Protein AF-A0A7R9UM99-F1 (afdb_monomer_lite)

pLDDT: mean 86.49, std 13.85, range [33.66, 95.62]

Foldseek 3Di:
DAEDEDELLCLQPKDKDKDWDWEWDQDPVLADTDIDIDIDIDTRYFLDDFFDKDKAQQPHYDHRVDGRHIDIYGYHYDHPDQQWDADRLEIEHEDEDDQCCLAVWDWDWDQASVGDTDTHTGPDRHDQVDKDKDAQRTTQDDDDPPDPDDDDDDDPDRHRGGIYIYHYD

InterPro domains:
  IPR002939 Chaperone DnaJ, C-terminal [PF01556] (3-149)
  IPR008971 HSP40/DnaJ peptide-binding [SSF49493] (3-76)
  IPR008971 HSP40/DnaJ peptide-binding [SSF49493] (84-149)
  IPR051339 DnaJ homolog subfamily B [PTHR24078] (2-169)

Structure (mmCIF, N/CA/C/O backbone):
data_AF-A0A7R9UM99-F1
#
_entry.id   AF-A0A7R9UM99-F1
#
loop_
_atom_site.group_PDB
_atom_site.id
_atom_site.type_symbol
_atom_site.label_atom_id
_atom_site.label_alt_id
_atom_site.label_comp_id
_atom_site.label_asym_id
_atom_site.label_entity_id
_atom_site.label_seq_id
_atom_site.pdbx_PDB_ins_code
_atom_site.Cartn_x
_atom_site.Cartn_y
_atom_site.Cartn_z
_atom_site.occupancy
_atom_site.B_iso_or_equiv
_atom_site.auth_seq_id
_atom_site.auth_comp_id
_atom_site.auth_asym_id
_atom_site.auth_atom_id
_atom_site.pdbx_PDB_model_num
ATOM 1 N N . MET A 1 1 ? -15.709 8.364 12.343 1.00 71.38 1 MET A N 1
ATOM 2 C CA . MET A 1 1 ? -14.857 7.722 11.318 1.00 71.38 1 MET A CA 1
ATOM 3 C C . MET A 1 1 ? -13.500 8.389 11.387 1.00 71.38 1 MET A C 1
ATOM 5 O O . MET A 1 1 ? -13.464 9.612 11.459 1.00 71.38 1 MET A O 1
ATOM 9 N N . ARG A 1 2 ? -12.424 7.607 11.470 1.00 88.06 2 ARG A N 1
ATOM 10 C CA . ARG A 1 2 ? -11.053 8.119 11.562 1.00 88.06 2 ARG A CA 1
ATOM 11 C C . ARG A 1 2 ? -10.222 7.508 10.446 1.00 88.06 2 ARG A C 1
ATOM 13 O O . ARG A 1 2 ? -10.228 6.288 10.286 1.00 88.06 2 ARG A O 1
ATOM 20 N N . ASP A 1 3 ? -9.511 8.355 9.721 1.00 92.31 3 ASP A N 1
ATOM 21 C CA . ASP A 1 3 ? -8.626 7.917 8.649 1.00 92.31 3 ASP A CA 1
ATOM 22 C C . ASP A 1 3 ? -7.246 7.587 9.212 1.00 92.31 3 ASP A C 1
ATOM 24 O O . ASP A 1 3 ? -6.746 8.271 10.112 1.00 92.31 3 ASP A O 1
ATOM 28 N N . ILE A 1 4 ? -6.634 6.533 8.677 1.00 92.19 4 ILE A N 1
ATOM 29 C CA . ILE A 1 4 ? -5.276 6.129 9.018 1.00 92.19 4 ILE A CA 1
ATOM 30 C C . ILE A 1 4 ? -4.462 5.996 7.742 1.00 92.19 4 ILE A C 1
ATOM 32 O O . ILE A 1 4 ? -4.814 5.222 6.851 1.00 92.19 4 ILE A O 1
ATOM 36 N N . SER A 1 5 ? -3.367 6.744 7.675 1.00 91.50 5 SER A N 1
ATOM 37 C CA . SER A 1 5 ? -2.432 6.688 6.558 1.00 91.50 5 SER A CA 1
ATOM 38 C C . SER A 1 5 ? -1.574 5.427 6.639 1.00 91.50 5 SER A C 1
ATOM 40 O O . SER A 1 5 ? -0.943 5.182 7.665 1.00 91.50 5 SER A O 1
ATOM 42 N N . VAL A 1 6 ? -1.531 4.662 5.552 1.00 91.44 6 VAL A N 1
ATOM 43 C CA . VAL A 1 6 ? -0.733 3.433 5.405 1.00 91.44 6 VAL A CA 1
ATOM 44 C C . VAL A 1 6 ? 0.058 3.476 4.103 1.00 91.44 6 VAL A C 1
ATOM 46 O O . VAL A 1 6 ? -0.445 3.967 3.092 1.00 91.44 6 VAL A O 1
ATOM 49 N N . THR A 1 7 ? 1.301 3.000 4.115 1.00 91.94 7 THR A N 1
ATOM 50 C CA . THR A 1 7 ? 2.156 3.002 2.914 1.00 91.94 7 THR A CA 1
ATOM 51 C C . THR A 1 7 ? 1.856 1.814 2.002 1.00 91.94 7 THR A C 1
ATOM 53 O O . THR A 1 7 ? 1.283 0.806 2.432 1.00 91.94 7 THR A O 1
ATOM 56 N N . LEU A 1 8 ? 2.272 1.898 0.734 1.00 91.00 8 LEU A N 1
ATOM 57 C CA . LEU A 1 8 ? 2.126 0.781 -0.202 1.00 91.00 8 LEU A CA 1
ATOM 58 C C . LEU A 1 8 ? 2.943 -0.431 0.251 1.00 91.00 8 LEU A C 1
ATOM 60 O O . LEU A 1 8 ? 2.445 -1.552 0.183 1.00 91.00 8 LEU A O 1
ATOM 64 N N . GLY A 1 9 ? 4.142 -0.220 0.802 1.00 89.69 9 GLY A N 1
ATOM 65 C CA . GLY A 1 9 ? 4.941 -1.299 1.390 1.00 89.69 9 GLY A CA 1
ATOM 66 C C . GLY A 1 9 ? 4.234 -2.049 2.532 1.00 89.69 9 GLY A C 1
ATOM 67 O O . GLY A 1 9 ? 4.324 -3.277 2.603 1.00 89.69 9 GLY A O 1
ATOM 68 N N . GLN A 1 10 ? 3.491 -1.343 3.398 1.00 90.12 10 GLN A N 1
ATOM 69 C CA . GLN A 1 10 ? 2.680 -1.969 4.457 1.00 90.12 10 GLN A CA 1
ATOM 70 C C . GLN A 1 10 ? 1.517 -2.778 3.876 1.00 90.12 10 GLN A C 1
ATOM 72 O O . GLN A 1 10 ? 1.269 -3.903 4.301 1.00 90.12 10 GLN A O 1
ATOM 77 N N . LEU A 1 11 ? 0.833 -2.239 2.865 1.00 90.69 11 LEU A N 1
ATOM 78 C CA . LEU A 1 11 ? -0.249 -2.940 2.167 1.00 90.69 11 LEU A CA 1
ATOM 79 C C . LEU A 1 11 ? 0.251 -4.115 1.314 1.00 90.69 11 LEU A C 1
ATOM 81 O O . LEU A 1 11 ? -0.523 -5.024 1.026 1.00 90.69 11 LEU A O 1
ATOM 85 N N . TYR A 1 12 ? 1.521 -4.110 0.907 1.00 89.88 12 TYR A N 1
ATOM 86 C CA . TYR A 1 12 ? 2.149 -5.201 0.166 1.00 89.88 12 TYR A CA 1
ATOM 87 C C . TYR A 1 12 ? 2.490 -6.380 1.086 1.00 89.88 12 TYR A C 1
ATOM 89 O O . TYR A 1 12 ? 2.125 -7.515 0.798 1.00 89.88 12 TYR A O 1
ATOM 97 N N . ARG A 1 13 ? 3.170 -6.129 2.212 1.00 88.00 13 ARG A N 1
ATOM 98 C CA . ARG A 1 13 ? 3.610 -7.199 3.131 1.00 88.00 13 ARG A CA 1
ATOM 99 C C . ARG A 1 13 ? 2.541 -7.637 4.133 1.00 88.00 13 ARG A C 1
ATOM 101 O O . ARG A 1 13 ? 2.622 -8.748 4.651 1.00 88.00 13 ARG A O 1
ATOM 108 N N . GLY A 1 14 ? 1.558 -6.781 4.398 1.00 89.12 14 GLY A N 1
ATOM 109 C CA . GLY A 1 14 ? 0.753 -6.858 5.612 1.00 89.12 14 GLY A CA 1
ATOM 110 C C . GLY A 1 14 ? 1.526 -6.292 6.805 1.00 89.12 14 GLY A C 1
ATOM 111 O O . GLY A 1 14 ? 2.754 -6.370 6.865 1.00 89.12 14 GLY A O 1
ATOM 112 N N . ASP A 1 15 ? 0.811 -5.680 7.744 1.00 89.69 15 ASP A N 1
ATOM 113 C CA . ASP A 1 15 ? 1.415 -5.036 8.914 1.00 89.69 15 ASP A CA 1
ATOM 114 C C . ASP A 1 15 ? 0.449 -5.034 10.109 1.00 89.69 15 ASP A C 1
ATOM 116 O O . ASP A 1 15 ? -0.772 -5.124 9.956 1.00 89.69 15 ASP A O 1
ATOM 120 N N . SER A 1 16 ? 0.995 -4.930 11.317 1.00 91.56 16 SER A N 1
ATOM 121 C CA . SER A 1 16 ? 0.238 -4.792 12.561 1.00 91.56 16 SER A CA 1
ATOM 122 C C . SER A 1 16 ? 0.255 -3.336 13.005 1.00 91.56 16 SER A C 1
ATOM 124 O O . SER A 1 16 ? 1.259 -2.852 13.521 1.00 91.56 16 SER A O 1
ATOM 126 N N . LEU A 1 17 ? -0.867 -2.637 12.842 1.00 91.62 17 LEU A N 1
ATOM 127 C CA . LEU A 1 17 ? -0.967 -1.230 13.206 1.00 91.62 17 LEU A CA 1
ATOM 128 C C . LEU A 1 17 ? -1.725 -1.060 14.522 1.00 91.62 17 LEU A C 1
ATOM 130 O O . LEU A 1 17 ? -2.874 -1.484 14.653 1.00 91.62 17 LEU A O 1
ATOM 134 N N . THR A 1 18 ? -1.092 -0.392 15.482 1.00 93.88 18 THR A N 1
ATOM 135 C CA . THR A 1 18 ? -1.714 -0.021 16.754 1.00 93.88 18 THR A CA 1
ATOM 136 C C . THR A 1 18 ? -2.060 1.459 16.736 1.00 93.88 18 THR A C 1
ATOM 138 O O . THR A 1 18 ? -1.194 2.308 16.534 1.00 93.88 18 THR A O 1
ATOM 141 N N . VAL A 1 19 ? -3.335 1.776 16.950 1.00 93.06 19 VAL A N 1
ATOM 142 C CA . VAL A 1 19 ? -3.839 3.150 16.924 1.00 93.06 19 VAL A CA 1
ATOM 143 C C . VAL A 1 19 ? -4.278 3.553 18.330 1.00 93.06 19 VAL A C 1
ATOM 145 O O . VAL A 1 19 ? -5.187 2.921 18.873 1.00 93.06 19 VAL A O 1
ATOM 148 N N . PRO A 1 20 ? -3.695 4.612 18.921 1.00 92.75 20 PRO A N 1
ATOM 149 C CA . PRO A 1 20 ? -4.148 5.110 20.210 1.00 92.75 20 PRO A CA 1
ATOM 150 C C . PRO A 1 20 ? -5.556 5.686 20.071 1.00 92.75 20 PRO A C 1
ATOM 152 O O . PRO A 1 20 ? -5.845 6.463 19.150 1.00 92.75 20 PRO A O 1
ATOM 155 N N . HIS A 1 21 ? -6.427 5.310 20.995 1.00 93.94 21 HIS A N 1
ATOM 156 C CA . HIS A 1 21 ? -7.831 5.680 21.036 1.00 93.94 21 HIS A CA 1
ATOM 157 C C . HIS A 1 21 ? -8.207 6.113 22.449 1.00 93.94 21 HIS A C 1
ATOM 159 O O . HIS A 1 21 ? -7.823 5.487 23.430 1.00 93.94 21 HIS A O 1
ATOM 165 N N . LEU A 1 22 ? -8.951 7.207 22.556 1.00 92.94 22 LEU A N 1
ATOM 166 C CA . LEU A 1 22 ? -9.477 7.685 23.829 1.00 92.94 22 LEU A CA 1
ATOM 167 C C . LEU A 1 22 ? -10.983 7.478 23.814 1.00 92.94 22 LEU A C 1
ATOM 169 O O . LEU A 1 22 ? -11.647 7.889 22.861 1.00 92.94 22 LEU A O 1
ATOM 173 N N . ARG A 1 23 ? -11.511 6.877 24.877 1.00 92.88 23 ARG A N 1
ATOM 174 C CA . ARG A 1 23 ? -12.951 6.702 25.071 1.00 92.88 23 ARG A CA 1
ATOM 175 C C . ARG A 1 23 ? -13.353 7.052 26.490 1.00 92.88 23 ARG A C 1
ATOM 177 O O . ARG A 1 23 ? -12.583 6.871 27.431 1.00 92.88 23 ARG A O 1
ATOM 184 N N . LYS A 1 24 ? -14.581 7.515 26.664 1.00 93.25 24 LYS A N 1
ATOM 185 C CA . LYS A 1 24 ? -15.208 7.640 27.980 1.00 93.25 24 LYS A CA 1
ATOM 186 C C . LYS A 1 24 ? -15.809 6.302 28.382 1.00 93.25 24 LYS A C 1
ATOM 188 O O . LYS A 1 24 ? -16.494 5.672 27.583 1.00 93.25 24 LYS A O 1
ATOM 193 N N . LYS A 1 25 ? -15.562 5.879 29.617 1.00 93.31 25 LYS A N 1
ATOM 194 C CA . LYS A 1 25 ? -16.131 4.667 30.208 1.00 93.31 25 LYS A CA 1
ATOM 195 C C . LYS A 1 25 ? -16.998 5.031 31.404 1.00 93.31 25 LYS A C 1
ATOM 197 O O . LYS A 1 25 ? -16.626 5.921 32.172 1.00 93.31 25 LYS A O 1
ATOM 202 N N . LEU A 1 26 ? -18.141 4.366 31.553 1.00 92.44 26 LEU A N 1
ATOM 203 C CA . LEU A 1 26 ? -19.034 4.600 32.684 1.00 92.44 26 LEU A CA 1
ATOM 2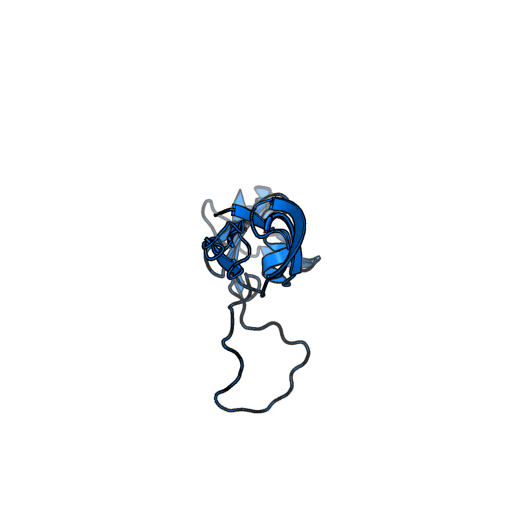04 C C . LEU A 1 26 ? -18.439 3.959 33.945 1.00 92.44 26 LEU A C 1
ATOM 206 O O . LEU A 1 26 ? -18.039 2.794 33.931 1.00 92.44 26 LEU A O 1
ATOM 210 N N . ASN A 1 27 ? -18.358 4.725 35.031 1.00 90.25 27 ASN A N 1
ATOM 211 C CA . ASN A 1 27 ? -17.880 4.220 36.314 1.00 90.25 27 ASN A CA 1
ATOM 212 C C . ASN A 1 27 ? -18.944 3.342 36.991 1.00 90.25 27 ASN A C 1
ATOM 214 O O . ASN A 1 27 ? -20.122 3.373 36.629 1.00 90.25 27 ASN A O 1
ATOM 218 N N . ALA A 1 28 ? -18.536 2.592 38.020 1.00 88.50 28 ALA A N 1
ATOM 219 C CA . ALA A 1 28 ? -19.431 1.717 38.785 1.00 88.50 28 ALA A CA 1
ATOM 220 C C . ALA A 1 28 ? -20.637 2.460 39.395 1.00 88.50 28 ALA A C 1
ATOM 222 O O . ALA A 1 28 ? -21.700 1.866 39.553 1.00 88.50 28 ALA A O 1
ATOM 223 N N . ASP A 1 29 ? -20.497 3.762 39.660 1.00 88.62 29 ASP A N 1
ATOM 224 C CA . ASP A 1 29 ? -21.558 4.624 40.196 1.00 88.62 29 ASP A CA 1
ATOM 225 C C . ASP A 1 29 ? -22.721 4.845 39.209 1.00 88.62 29 ASP A C 1
ATOM 227 O O . ASP A 1 29 ? -23.731 5.444 39.567 1.00 88.62 29 ASP A O 1
ATOM 231 N N . GLY A 1 30 ? -22.578 4.435 37.943 1.00 84.06 30 GLY A N 1
ATOM 232 C CA . GLY A 1 30 ? -23.619 4.535 36.915 1.00 84.06 30 GLY A CA 1
ATOM 233 C C . GLY A 1 30 ? -23.916 5.956 36.419 1.00 84.06 30 GLY A C 1
ATOM 234 O O . GLY A 1 30 ? -24.751 6.124 35.531 1.00 84.06 30 GLY A O 1
ATOM 235 N N . VAL A 1 31 ? -23.231 6.970 36.960 1.00 84.31 31 VAL A N 1
ATOM 236 C CA . VAL A 1 31 ? -23.464 8.397 36.667 1.00 84.31 31 VAL A CA 1
ATOM 237 C C . VAL A 1 31 ? -22.215 9.091 36.123 1.00 84.31 31 VAL A C 1
ATOM 239 O O . VAL A 1 31 ? -22.302 9.857 35.165 1.00 84.31 31 VAL A O 1
ATOM 242 N N . THR A 1 32 ? -21.045 8.845 36.715 1.00 88.81 32 THR A N 1
ATOM 243 C CA . THR A 1 32 ? -19.793 9.509 36.326 1.00 88.81 32 THR A CA 1
ATOM 244 C C . THR A 1 32 ? -19.068 8.735 35.223 1.00 88.81 32 THR A C 1
ATOM 246 O O . THR A 1 32 ? -19.149 7.509 35.147 1.00 88.81 32 THR A O 1
ATOM 249 N N . THR A 1 33 ? -18.340 9.447 34.359 1.00 91.25 33 THR A N 1
ATOM 250 C CA . THR A 1 33 ? -17.540 8.847 33.280 1.00 91.25 33 THR A CA 1
ATOM 251 C C . THR A 1 33 ? -16.066 9.190 33.434 1.00 91.25 33 THR A C 1
ATOM 253 O O . THR A 1 33 ? -15.740 10.346 33.706 1.00 91.25 33 THR A O 1
ATOM 256 N N . THR A 1 34 ? -15.184 8.230 33.165 1.00 92.94 34 THR A N 1
ATOM 257 C CA . THR A 1 34 ? -13.727 8.424 33.159 1.00 92.94 34 THR A CA 1
ATOM 258 C C . THR A 1 34 ? -13.178 8.265 31.745 1.00 92.94 34 THR A C 1
ATOM 260 O O . THR A 1 34 ? -13.581 7.356 31.021 1.00 92.94 34 THR A O 1
ATOM 263 N N . THR A 1 35 ? -12.249 9.131 31.339 1.00 94.12 35 THR A N 1
ATOM 264 C CA . THR A 1 35 ? -11.539 8.980 30.061 1.00 94.12 35 THR A CA 1
ATOM 265 C C . THR A 1 35 ? -10.467 7.904 30.195 1.00 94.12 35 THR A C 1
ATOM 267 O O . THR A 1 35 ? -9.562 8.021 31.018 1.00 94.12 35 THR A O 1
ATOM 270 N N . LEU A 1 36 ? -10.561 6.871 29.366 1.00 93.62 36 LEU A N 1
ATOM 271 C CA . LEU A 1 36 ? -9.638 5.750 29.288 1.00 93.62 36 LEU A CA 1
ATOM 272 C C . LEU A 1 36 ? -8.873 5.815 27.960 1.00 93.62 36 LEU A C 1
ATOM 274 O O . LEU A 1 36 ? -9.474 6.020 26.902 1.00 93.62 36 LEU A O 1
ATOM 278 N N . ALA A 1 37 ? -7.557 5.618 28.022 1.00 93.75 37 ALA A N 1
ATOM 279 C CA . ALA A 1 37 ? -6.732 5.403 26.843 1.00 93.75 37 ALA A CA 1
ATOM 280 C C . ALA A 1 37 ? -6.658 3.907 26.521 1.00 93.75 37 ALA A C 1
ATOM 282 O O . ALA A 1 37 ? -6.267 3.103 27.366 1.00 93.75 37 ALA A O 1
ATOM 283 N N . GLU A 1 38 ? -7.034 3.549 25.299 1.00 92.62 38 GLU A N 1
ATOM 284 C CA . GLU A 1 38 ? -6.984 2.196 24.755 1.00 92.62 38 GLU A CA 1
ATOM 285 C C . GLU A 1 38 ? -6.196 2.180 23.441 1.00 92.62 38 GLU A C 1
ATOM 287 O O . GLU A 1 38 ? -6.012 3.191 22.764 1.00 92.62 38 GLU A O 1
ATOM 292 N N . GLU A 1 39 ? -5.736 0.997 23.062 1.00 93.94 39 GLU A N 1
ATOM 293 C CA . GLU A 1 39 ? -5.005 0.766 21.825 1.00 93.94 39 GLU A CA 1
ATOM 294 C C . GLU A 1 39 ? -5.829 -0.132 20.903 1.00 93.94 39 GLU A C 1
ATOM 296 O O . GLU A 1 39 ? -6.066 -1.304 21.204 1.00 93.94 39 GLU A O 1
ATOM 301 N N . LEU A 1 40 ? -6.254 0.400 19.757 1.00 93.50 40 LEU A N 1
ATOM 302 C CA . LEU A 1 40 ? -6.945 -0.382 18.736 1.00 93.50 40 LEU A CA 1
ATOM 303 C C . LEU A 1 40 ? -5.908 -1.076 17.855 1.00 93.50 40 LEU A C 1
ATOM 305 O O . LEU A 1 40 ? -5.167 -0.421 17.121 1.00 93.50 40 LEU A O 1
ATOM 309 N N . ARG A 1 41 ? -5.854 -2.407 17.935 1.00 93.75 41 ARG A N 1
ATOM 310 C CA . ARG A 1 41 ? -4.935 -3.234 17.146 1.00 93.75 41 ARG A CA 1
ATOM 311 C C . ARG A 1 41 ? -5.616 -3.702 15.871 1.00 93.75 41 ARG A C 1
ATOM 313 O O . ARG A 1 41 ? -6.642 -4.376 15.910 1.00 93.75 41 ARG A O 1
ATOM 320 N N . LEU A 1 42 ? -5.018 -3.351 14.746 1.00 92.31 42 LEU A N 1
ATOM 321 C CA . LEU A 1 42 ? -5.474 -3.651 13.399 1.00 92.31 42 LEU A CA 1
ATOM 322 C C . LEU A 1 42 ? -4.435 -4.564 12.727 1.00 92.31 42 LEU A C 1
ATOM 324 O O . LEU A 1 42 ? -3.239 -4.288 12.772 1.00 92.31 42 LEU A O 1
ATOM 328 N N . GLN A 1 43 ? -4.901 -5.636 12.087 1.00 91.50 43 GLN A N 1
ATOM 329 C CA . GLN A 1 43 ? -4.075 -6.538 11.280 1.00 91.50 43 GLN A CA 1
ATOM 330 C C . GLN A 1 43 ? -4.334 -6.260 9.800 1.00 91.50 43 GLN A C 1
ATOM 332 O O . GLN A 1 43 ? -5.341 -6.710 9.250 1.00 91.50 43 GLN A O 1
ATOM 337 N N . ILE A 1 44 ? -3.449 -5.493 9.168 1.00 91.00 44 ILE A N 1
ATOM 338 C CA . ILE A 1 44 ? -3.539 -5.153 7.747 1.00 91.00 44 ILE A CA 1
ATOM 339 C C . ILE A 1 44 ? -3.200 -6.401 6.941 1.00 91.00 44 ILE A C 1
ATOM 341 O O . ILE A 1 44 ? -2.096 -6.933 7.053 1.00 91.00 44 ILE A O 1
ATOM 345 N N . GLN A 1 45 ? -4.144 -6.862 6.121 1.00 89.75 45 GLN A N 1
ATOM 346 C CA . GLN A 1 45 ? -3.887 -7.978 5.217 1.00 89.75 45 GLN A CA 1
ATOM 347 C C . GLN A 1 45 ? -3.255 -7.487 3.907 1.00 89.75 45 GLN A C 1
ATOM 349 O O . GLN A 1 45 ? -3.634 -6.418 3.411 1.00 89.75 45 GLN A O 1
ATOM 354 N N . PRO A 1 46 ? -2.338 -8.274 3.317 1.00 89.94 46 PRO A N 1
ATOM 355 C CA . PRO A 1 46 ? -1.775 -7.984 2.006 1.00 89.94 46 PRO A CA 1
ATOM 356 C C . PRO A 1 46 ? -2.857 -7.729 0.950 1.00 89.94 46 PRO A C 1
ATOM 358 O O . PRO A 1 46 ? -3.843 -8.462 0.852 1.00 89.94 46 PRO A O 1
ATOM 361 N N . GLY A 1 47 ? -2.667 -6.685 0.147 1.00 88.50 47 GLY A N 1
ATOM 362 C CA . GLY A 1 47 ? -3.538 -6.360 -0.981 1.00 88.50 47 GLY A CA 1
ATOM 363 C C . GLY A 1 47 ? -4.792 -5.551 -0.640 1.00 88.50 47 GLY A C 1
ATOM 364 O O . GLY A 1 47 ? -5.514 -5.164 -1.563 1.00 88.50 47 GLY A O 1
ATOM 365 N N . TRP A 1 48 ? -5.058 -5.228 0.632 1.00 90.62 48 TRP A N 1
ATOM 366 C CA . TRP A 1 48 ? -6.163 -4.332 1.004 1.00 90.62 48 TRP A CA 1
ATOM 367 C C . TRP A 1 48 ? -6.105 -3.008 0.242 1.00 90.62 48 TRP A C 1
ATOM 369 O O . TRP A 1 48 ? -5.047 -2.397 0.136 1.00 90.62 48 TRP A O 1
ATOM 379 N N . ALA A 1 49 ? -7.238 -2.578 -0.311 1.00 89.19 49 ALA A N 1
ATOM 380 C CA . ALA A 1 49 ? -7.344 -1.338 -1.074 1.00 89.19 49 ALA A CA 1
ATOM 381 C C . ALA A 1 49 ? -7.576 -0.121 -0.167 1.00 89.19 49 ALA A C 1
ATOM 383 O O . ALA A 1 49 ? -8.145 -0.236 0.924 1.00 89.19 49 ALA A O 1
ATOM 384 N N . SER A 1 50 ? -7.193 1.061 -0.653 1.00 89.62 50 SER A N 1
ATOM 385 C CA . SER A 1 50 ? -7.593 2.338 -0.060 1.00 89.62 50 SER A CA 1
ATOM 386 C C . SER A 1 50 ? -9.105 2.390 0.172 1.00 89.62 50 SER A C 1
ATOM 388 O O . SER A 1 50 ? -9.899 1.961 -0.666 1.00 89.62 50 SER A O 1
ATOM 390 N N . GLY A 1 51 ? -9.512 2.926 1.319 1.00 90.31 51 GLY A N 1
ATOM 391 C CA . GLY A 1 51 ? -10.908 3.011 1.734 1.00 90.31 51 GLY A CA 1
ATOM 392 C C . GLY A 1 51 ? -11.428 1.785 2.488 1.00 90.31 51 GLY A C 1
ATOM 393 O O . GLY A 1 51 ? -12.591 1.796 2.895 1.00 90.31 51 GLY A O 1
ATOM 394 N N . TYR A 1 52 ? -10.605 0.752 2.718 1.00 91.38 52 TYR A N 1
ATOM 395 C CA . TYR A 1 52 ? -11.001 -0.389 3.546 1.00 91.38 52 TYR A CA 1
ATOM 396 C C . TYR A 1 52 ? -11.373 0.062 4.965 1.00 91.38 52 TYR A C 1
ATOM 398 O O . TYR A 1 52 ? -10.639 0.827 5.599 1.00 91.38 52 TYR A O 1
ATOM 406 N N . LYS A 1 53 ? -12.521 -0.414 5.458 1.00 93.00 53 LYS A N 1
ATOM 407 C CA 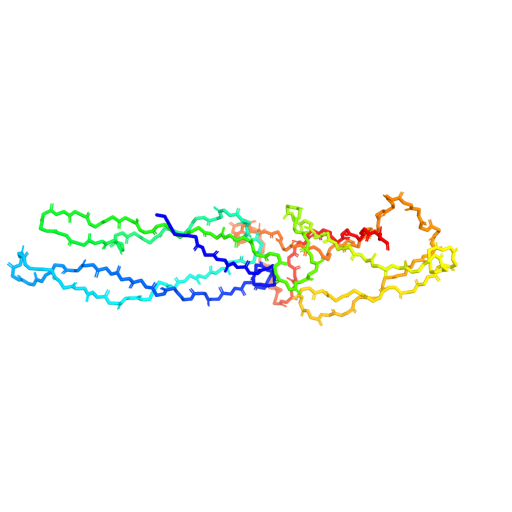. LYS A 1 53 ? -13.089 -0.026 6.753 1.00 93.00 53 LYS A CA 1
ATOM 408 C C . LYS A 1 53 ? -12.963 -1.165 7.751 1.00 93.00 53 LYS A C 1
ATOM 410 O O . LYS A 1 53 ? -13.510 -2.243 7.539 1.00 93.00 53 LYS A O 1
ATOM 415 N N . VAL A 1 54 ? -12.303 -0.891 8.868 1.00 92.50 54 VAL A N 1
ATOM 416 C CA . VAL A 1 54 ? -12.233 -1.790 10.019 1.00 92.50 54 VAL A CA 1
ATOM 417 C C . VAL A 1 54 ? -13.152 -1.257 11.104 1.00 92.50 54 VAL A C 1
ATOM 419 O O . VAL A 1 54 ? -13.031 -0.103 11.517 1.00 92.50 54 VAL A O 1
ATOM 422 N N . VAL A 1 55 ? -14.089 -2.093 11.544 1.00 94.31 55 VAL A N 1
ATOM 423 C CA . VAL A 1 55 ? -15.090 -1.736 12.551 1.00 94.31 55 VAL A CA 1
ATOM 424 C C . VAL A 1 55 ? -14.705 -2.361 13.885 1.00 94.31 55 VAL A C 1
ATOM 426 O O . VAL A 1 55 ? -14.606 -3.580 14.001 1.00 94.31 55 VAL A O 1
ATOM 429 N N . PHE A 1 56 ? -14.517 -1.520 14.897 1.00 93.75 56 PHE A N 1
ATOM 430 C CA . PHE A 1 56 ? -14.347 -1.925 16.286 1.00 93.75 56 PHE A CA 1
ATOM 431 C C . PHE A 1 56 ? -15.680 -1.733 17.006 1.00 93.75 56 PHE A C 1
ATOM 433 O O . PHE A 1 56 ? -16.076 -0.607 17.326 1.00 93.75 56 PHE A O 1
ATOM 440 N N . ALA A 1 57 ? -16.388 -2.844 17.209 1.00 93.88 57 ALA A N 1
ATOM 441 C CA . ALA A 1 57 ? -17.721 -2.837 17.791 1.00 93.88 57 ALA A CA 1
ATOM 442 C C . ALA A 1 57 ? -17.700 -2.297 19.229 1.00 93.88 57 ALA A C 1
ATOM 444 O O . ALA A 1 57 ? -16.875 -2.727 20.037 1.00 93.88 57 ALA A O 1
ATOM 445 N N . LYS A 1 58 ? -18.619 -1.381 19.554 1.00 92.31 58 LYS A N 1
ATOM 446 C CA . LYS A 1 58 ? -18.795 -0.788 20.895 1.00 92.31 58 LYS A CA 1
ATOM 447 C C . LYS A 1 58 ? -17.528 -0.153 21.496 1.00 92.31 58 LYS A C 1
ATOM 449 O O . LYS A 1 58 ? -17.409 -0.044 22.714 1.00 92.31 58 LYS A O 1
ATOM 454 N N . ALA A 1 59 ? -16.579 0.272 20.661 1.00 91.88 59 ALA A N 1
ATOM 455 C CA . ALA A 1 59 ? -15.335 0.913 21.099 1.00 91.88 59 ALA A CA 1
ATOM 456 C C . ALA A 1 59 ? -15.468 2.436 21.326 1.00 91.88 59 ALA A C 1
ATOM 458 O O . ALA A 1 59 ? -14.482 3.120 21.598 1.00 91.88 59 ALA A O 1
ATOM 459 N N . GLY A 1 60 ? -16.670 2.993 21.170 1.00 91.56 60 GLY A N 1
ATOM 460 C CA . GLY A 1 60 ? -16.964 4.402 21.403 1.00 91.56 60 GLY A CA 1
ATOM 461 C C . GLY A 1 60 ? -17.114 4.772 22.881 1.00 91.56 60 GLY A C 1
ATOM 462 O O . GLY A 1 60 ? -16.821 3.992 23.794 1.00 91.56 60 GLY A O 1
ATOM 463 N N . ASP A 1 61 ? -17.598 5.991 23.099 1.00 92.81 61 ASP A N 1
ATOM 464 C CA . ASP A 1 61 ? -17.905 6.504 24.431 1.00 92.81 61 ASP A CA 1
ATOM 465 C C . ASP A 1 61 ? -19.110 5.771 25.038 1.00 92.81 61 ASP A C 1
ATOM 467 O O . ASP A 1 61 ? -20.126 5.550 24.376 1.00 92.81 61 ASP A O 1
ATOM 471 N N . GLU A 1 62 ? -18.994 5.407 26.313 1.00 92.00 62 GLU A N 1
ATOM 472 C CA . GLU A 1 62 ? -20.083 4.859 27.116 1.00 92.00 62 GLU A CA 1
ATOM 473 C C . GLU A 1 62 ? -20.778 5.980 27.899 1.00 92.00 62 GLU A C 1
ATOM 475 O O . GLU A 1 62 ? -20.128 6.872 28.449 1.00 92.00 62 GLU A O 1
ATOM 480 N N . GLY A 1 63 ? -22.106 5.909 27.988 1.00 88.06 63 GLY A N 1
ATOM 481 C CA . GLY A 1 63 ? -22.920 6.817 28.792 1.00 88.06 63 GLY A CA 1
ATOM 482 C C . GLY A 1 63 ? -24.027 6.067 29.536 1.00 88.06 63 GLY A C 1
ATOM 483 O O . GLY A 1 63 ? -24.331 4.922 29.186 1.00 88.06 63 GLY A O 1
ATOM 484 N N . PRO A 1 64 ? -24.655 6.688 30.551 1.00 88.31 64 PRO A N 1
ATOM 485 C CA . PRO A 1 64 ? -25.764 6.076 31.276 1.00 88.31 64 PRO A CA 1
ATOM 486 C C . PRO A 1 64 ? -26.872 5.633 30.313 1.00 88.31 64 PRO A C 1
ATOM 488 O O . PRO A 1 64 ? -27.285 6.395 29.438 1.00 88.31 64 PRO A O 1
ATOM 491 N N . ALA A 1 65 ? -27.327 4.384 30.452 1.00 85.81 65 ALA A N 1
ATOM 492 C CA . ALA A 1 65 ? -28.375 3.774 29.624 1.00 85.81 65 ALA A CA 1
ATOM 493 C C . ALA A 1 65 ? -28.151 3.850 28.092 1.00 85.81 65 ALA A C 1
ATOM 495 O O . ALA A 1 65 ? -29.101 3.709 27.324 1.00 85.81 65 ALA A O 1
ATOM 496 N N . THR A 1 66 ? -26.909 4.050 27.633 1.00 87.06 66 THR A N 1
ATOM 497 C CA . THR A 1 66 ? -26.570 4.205 26.210 1.00 87.06 66 THR A CA 1
ATOM 498 C C . THR A 1 66 ? -25.622 3.097 25.761 1.00 87.06 66 THR A C 1
ATOM 500 O O . THR A 1 66 ? -24.624 2.816 26.423 1.00 87.06 66 THR A O 1
ATOM 503 N N . VAL A 1 67 ? -25.914 2.462 24.621 1.00 88.56 67 VAL A N 1
ATOM 504 C CA . VAL A 1 67 ? -25.007 1.474 24.017 1.00 88.56 67 VAL A CA 1
ATOM 505 C C . VAL A 1 67 ? -23.839 2.210 23.351 1.00 88.56 67 VAL A C 1
ATOM 507 O O . VAL A 1 67 ? -24.093 3.143 22.587 1.00 88.56 67 VAL A O 1
ATOM 510 N N . PRO A 1 68 ? -22.577 1.810 23.590 1.00 92.75 68 PRO A N 1
ATOM 511 C CA . PRO A 1 68 ? -21.429 2.480 22.987 1.00 92.75 68 PRO A CA 1
ATOM 512 C C . PRO A 1 68 ? -21.447 2.344 21.465 1.00 92.75 68 PRO A C 1
ATOM 514 O O . PRO A 1 68 ? -21.779 1.282 20.933 1.00 92.75 68 PRO A O 1
ATOM 517 N N . ALA A 1 69 ? -21.065 3.412 20.771 1.00 93.12 69 ALA A N 1
ATOM 518 C CA . ALA A 1 69 ? -20.994 3.418 19.315 1.00 93.12 69 ALA A CA 1
ATOM 519 C C . ALA A 1 69 ? -19.814 2.583 18.787 1.00 93.12 69 ALA A C 1
ATOM 521 O O . ALA A 1 69 ? -18.835 2.328 19.493 1.00 93.12 69 ALA A O 1
ATOM 522 N N . ASP A 1 70 ? -19.882 2.210 17.512 1.00 94.94 70 ASP A N 1
ATOM 523 C CA . ASP A 1 70 ? -18.786 1.533 16.824 1.00 94.94 70 ASP A CA 1
ATOM 524 C C . ASP A 1 70 ? -17.747 2.541 16.323 1.00 94.94 70 ASP A C 1
ATOM 526 O O . ASP A 1 70 ? -18.075 3.596 15.768 1.00 94.94 70 ASP A O 1
ATOM 530 N N . VAL A 1 71 ? -16.468 2.199 16.469 1.00 93.62 71 VAL A N 1
ATOM 531 C CA . VAL A 1 71 ? -15.368 3.000 15.926 1.00 93.62 71 VAL A CA 1
ATOM 532 C C . VAL A 1 71 ? -14.961 2.419 14.582 1.00 93.62 71 VAL A C 1
ATOM 534 O O . VAL A 1 71 ? -14.498 1.286 14.492 1.00 93.62 71 VAL A O 1
ATOM 537 N N . VAL A 1 72 ? -15.119 3.214 13.524 1.00 94.44 72 VAL A N 1
ATOM 538 C CA . VAL A 1 72 ? -14.726 2.832 12.163 1.00 94.44 72 VAL A CA 1
ATOM 539 C C . VAL A 1 72 ? -13.412 3.508 11.798 1.00 94.44 72 VAL A C 1
ATOM 541 O O . VAL A 1 72 ? -13.348 4.742 11.695 1.00 94.44 72 VAL A O 1
ATOM 544 N N . LEU A 1 73 ? -12.388 2.690 11.579 1.00 94.25 73 LEU A N 1
ATOM 545 C CA . LEU A 1 73 ? -11.092 3.094 11.053 1.00 94.25 73 LEU A CA 1
ATOM 546 C C . LEU A 1 73 ? -11.074 2.865 9.543 1.00 94.25 73 LEU A C 1
ATOM 548 O O . LEU A 1 73 ? -11.432 1.785 9.081 1.00 94.25 73 LEU A O 1
ATOM 552 N N . THR A 1 74 ? -10.687 3.878 8.773 1.00 94.50 74 THR A N 1
ATOM 553 C CA . THR A 1 74 ? -10.605 3.789 7.308 1.00 94.50 74 THR A CA 1
ATOM 554 C C . THR A 1 74 ? -9.161 3.920 6.872 1.00 94.50 74 THR A C 1
ATOM 556 O O . THR A 1 74 ? -8.479 4.873 7.244 1.00 94.50 74 THR A O 1
ATOM 559 N N . LEU A 1 75 ? -8.686 2.952 6.098 1.00 93.12 75 LEU A N 1
ATOM 560 C CA . LEU A 1 75 ? -7.329 2.983 5.575 1.00 93.12 75 LEU A CA 1
ATOM 561 C C . LEU A 1 75 ? -7.240 3.951 4.408 1.00 93.12 75 LEU A C 1
ATOM 563 O O . LEU A 1 75 ? -8.052 3.901 3.486 1.00 93.12 75 LEU A O 1
ATOM 567 N N . LYS A 1 76 ? -6.231 4.812 4.441 1.00 92.38 76 LYS A N 1
ATOM 568 C CA . LYS A 1 76 ? -5.924 5.743 3.369 1.00 92.38 76 LYS A CA 1
ATOM 569 C C . LYS A 1 76 ? -4.518 5.469 2.874 1.00 92.38 76 LYS A C 1
ATOM 571 O O . LYS A 1 76 ? -3.553 5.573 3.626 1.00 92.38 76 LYS A O 1
ATOM 576 N N . GLU A 1 77 ? -4.420 5.107 1.604 1.00 90.12 77 GLU A N 1
ATOM 577 C CA . GLU A 1 77 ? -3.131 4.911 0.951 1.00 90.12 77 GLU A CA 1
ATOM 578 C C . GLU A 1 77 ? -2.323 6.210 0.950 1.00 90.12 77 GLU A C 1
ATOM 580 O O . GLU A 1 77 ? -2.807 7.269 0.546 1.00 90.12 77 GLU A O 1
ATOM 585 N N . SER A 1 78 ? -1.081 6.109 1.411 1.00 86.69 78 SER A N 1
ATOM 586 C CA . SER A 1 78 ? -0.072 7.151 1.324 1.00 86.69 78 SER A CA 1
ATOM 587 C C . SER A 1 78 ? 0.928 6.777 0.238 1.00 86.69 78 SER A C 1
ATOM 589 O O . SER A 1 78 ? 1.550 5.719 0.302 1.00 86.69 78 SER A O 1
ATOM 591 N N . SER A 1 79 ? 1.109 7.663 -0.738 1.00 70.75 79 SER A N 1
ATOM 592 C CA . SER A 1 79 ? 2.137 7.545 -1.780 1.00 70.75 79 SER A CA 1
ATOM 593 C C . SER A 1 79 ? 3.498 8.103 -1.342 1.00 70.75 79 SER A C 1
ATOM 595 O O . SER A 1 79 ? 4.404 8.248 -2.161 1.00 70.75 79 SER A O 1
ATOM 597 N N . ALA A 1 80 ? 3.642 8.501 -0.075 1.00 68.00 80 ALA A N 1
ATOM 598 C CA . ALA A 1 80 ? 4.861 9.123 0.420 1.00 68.00 80 ALA A CA 1
ATOM 599 C C . ALA A 1 80 ? 6.014 8.107 0.476 1.00 68.00 80 ALA A C 1
ATOM 601 O O . ALA A 1 80 ? 5.945 7.140 1.227 1.00 68.00 80 ALA A O 1
ATOM 602 N N . GLY A 1 81 ? 7.085 8.373 -0.277 1.00 64.81 81 GLY A N 1
ATOM 603 C CA . GLY A 1 81 ? 8.389 7.716 -0.118 1.00 64.81 81 GLY A CA 1
ATOM 604 C C . GLY A 1 81 ? 8.695 6.567 -1.078 1.00 64.81 81 GLY A C 1
ATOM 605 O O . GLY A 1 81 ? 9.869 6.292 -1.296 1.00 64.81 81 GLY A O 1
ATOM 606 N N . ASP A 1 82 ? 7.686 5.961 -1.706 1.00 67.38 82 ASP A N 1
ATOM 607 C CA . ASP A 1 82 ? 7.902 4.722 -2.466 1.00 67.38 82 ASP A CA 1
ATOM 608 C C . ASP A 1 82 ? 8.149 4.966 -3.971 1.00 67.38 82 ASP A C 1
ATOM 610 O O . ASP A 1 82 ? 8.642 4.089 -4.667 1.00 67.38 82 ASP A O 1
ATOM 614 N N . GLY A 1 83 ? 7.820 6.148 -4.511 1.00 84.25 83 GLY A N 1
ATOM 615 C CA . GLY A 1 83 ? 7.930 6.427 -5.957 1.00 84.25 83 GLY A CA 1
ATOM 616 C C . GLY A 1 83 ? 6.927 5.650 -6.826 1.00 84.25 83 GLY A C 1
ATOM 617 O O . GLY A 1 83 ? 6.959 5.752 -8.051 1.00 84.25 83 GLY A O 1
ATOM 618 N N . TYR A 1 84 ? 6.018 4.907 -6.190 1.00 91.06 84 TYR A N 1
ATOM 619 C CA . TYR A 1 84 ? 4.969 4.126 -6.830 1.00 91.06 84 TYR A CA 1
ATOM 620 C C . TYR A 1 84 ? 3.597 4.781 -6.675 1.00 91.06 84 TYR A C 1
ATOM 622 O O . TYR A 1 84 ? 3.260 5.371 -5.646 1.00 91.06 84 TYR A O 1
ATOM 630 N N . ARG A 1 85 ? 2.764 4.594 -7.695 1.00 91.25 85 ARG A N 1
ATOM 631 C CA . ARG A 1 85 ? 1.334 4.895 -7.694 1.00 91.25 85 ARG A CA 1
ATOM 632 C C . ARG A 1 85 ? 0.567 3.593 -7.880 1.00 91.25 85 ARG A C 1
ATOM 634 O O . ARG A 1 85 ? 0.776 2.893 -8.863 1.00 91.25 85 ARG A O 1
ATOM 641 N N . ARG A 1 86 ? -0.340 3.265 -6.965 1.00 92.00 86 ARG A N 1
ATOM 642 C CA . ARG A 1 86 ? -1.187 2.076 -7.104 1.00 92.00 86 ARG A CA 1
ATOM 643 C C . ARG A 1 86 ? -2.309 2.317 -8.116 1.00 92.00 86 ARG A C 1
ATOM 645 O O . ARG A 1 86 ? -2.962 3.358 -8.082 1.00 92.00 86 ARG A O 1
ATOM 652 N N . ALA A 1 87 ? -2.559 1.336 -8.977 1.00 91.44 87 ALA A N 1
ATOM 653 C CA . ALA A 1 87 ? -3.668 1.305 -9.924 1.00 91.44 87 ALA A CA 1
ATOM 654 C C . ALA A 1 87 ? -4.403 -0.042 -9.807 1.00 91.44 87 ALA A C 1
ATOM 656 O O . ALA A 1 87 ? -4.124 -0.999 -10.524 1.00 91.44 87 ALA A O 1
ATOM 657 N N . GLY A 1 88 ? -5.336 -0.141 -8.855 1.00 90.38 88 GLY A N 1
ATOM 658 C CA . GLY A 1 88 ? -6.011 -1.406 -8.550 1.00 90.38 88 GLY A CA 1
ATOM 659 C C . GLY A 1 88 ? -5.044 -2.421 -7.934 1.00 90.38 88 GLY A C 1
ATOM 660 O O . GLY A 1 88 ? -4.602 -2.240 -6.798 1.00 90.38 88 GLY A O 1
ATOM 661 N N . HIS A 1 89 ? -4.721 -3.481 -8.674 1.00 91.62 89 HIS A N 1
ATOM 662 C CA . HIS A 1 89 ? -3.692 -4.455 -8.288 1.00 91.62 89 HIS A CA 1
ATOM 663 C C . HIS A 1 89 ? -2.335 -4.180 -8.942 1.00 91.62 89 HIS A C 1
ATOM 665 O O . HIS A 1 89 ? -1.343 -4.770 -8.532 1.00 91.62 89 HIS A O 1
ATOM 671 N N . ASP A 1 90 ? -2.265 -3.253 -9.892 1.00 93.56 90 ASP A N 1
ATOM 672 C CA . ASP A 1 90 ? -1.016 -2.888 -10.547 1.00 93.56 90 ASP A CA 1
ATOM 673 C C . ASP A 1 90 ? -0.296 -1.780 -9.768 1.00 93.56 90 ASP A C 1
ATOM 675 O O . ASP A 1 90 ? -0.906 -0.985 -9.038 1.00 93.56 90 ASP A O 1
ATOM 679 N N . LEU A 1 91 ? 1.017 -1.705 -9.959 1.00 93.31 91 LEU A N 1
ATOM 680 C CA . LEU A 1 91 ? 1.852 -0.595 -9.515 1.00 93.31 91 LEU A CA 1
ATOM 681 C C . LEU A 1 91 ? 2.341 0.181 -10.727 1.00 93.31 91 LEU A C 1
ATOM 683 O O . LEU A 1 91 ? 2.734 -0.406 -11.727 1.00 93.31 91 LEU A O 1
ATOM 687 N N . VAL A 1 92 ? 2.344 1.503 -10.631 1.00 94.25 92 VAL A N 1
ATOM 688 C CA . VAL A 1 92 ? 2.901 2.389 -11.648 1.00 94.25 92 VAL A CA 1
ATOM 689 C C . VAL A 1 92 ? 4.131 3.078 -11.085 1.00 94.25 92 VAL A C 1
ATOM 691 O O . VAL A 1 92 ? 4.053 3.709 -10.032 1.00 94.25 92 VAL A O 1
ATOM 694 N N . TYR A 1 93 ? 5.252 2.955 -11.783 1.00 93.75 93 TYR A N 1
ATOM 695 C CA . TYR A 1 93 ? 6.524 3.581 -11.440 1.00 93.75 93 TYR A CA 1
ATOM 696 C C . TYR A 1 93 ? 6.928 4.546 -12.545 1.00 93.75 93 TYR A C 1
ATOM 698 O O . TYR A 1 93 ? 6.937 4.166 -13.713 1.00 93.75 93 TYR A O 1
ATOM 706 N N . THR A 1 94 ? 7.273 5.778 -12.188 1.00 92.56 94 THR A N 1
ATOM 707 C CA . THR A 1 94 ? 7.776 6.760 -13.154 1.00 92.56 94 THR A CA 1
ATOM 708 C C . THR A 1 94 ? 9.299 6.773 -13.099 1.00 92.56 94 THR A C 1
ATOM 710 O O . THR A 1 94 ? 9.893 7.258 -12.135 1.00 92.56 94 THR A O 1
ATOM 713 N N . ALA A 1 95 ? 9.928 6.211 -14.127 1.00 92.19 95 ALA A N 1
ATOM 714 C CA . ALA A 1 95 ? 11.371 6.141 -14.281 1.00 92.19 95 ALA A CA 1
ATOM 715 C C . ALA A 1 95 ? 11.885 7.339 -15.082 1.00 92.19 95 ALA A C 1
ATOM 717 O O . ALA A 1 95 ? 11.378 7.635 -16.161 1.00 92.19 95 ALA A O 1
ATOM 718 N N . ARG A 1 96 ? 12.938 7.984 -14.581 1.00 91.38 96 ARG A N 1
ATOM 719 C CA . ARG A 1 96 ? 13.648 9.034 -15.315 1.00 91.38 96 ARG A CA 1
ATOM 720 C C . ARG A 1 96 ? 14.816 8.428 -16.066 1.00 91.38 96 ARG A C 1
ATOM 722 O O . ARG A 1 96 ? 15.685 7.820 -15.440 1.00 91.38 96 ARG A O 1
ATOM 729 N N . ILE A 1 97 ? 14.834 8.594 -17.382 1.00 92.00 97 ILE A N 1
ATOM 730 C CA . ILE A 1 97 ? 15.889 8.055 -18.248 1.00 92.00 97 ILE A CA 1
ATOM 731 C C . ILE A 1 97 ? 16.473 9.150 -19.131 1.00 92.00 97 ILE A C 1
ATOM 733 O O . ILE A 1 97 ? 15.831 10.157 -19.418 1.00 92.00 97 ILE A O 1
ATOM 737 N N . THR A 1 98 ? 17.713 8.970 -19.582 1.00 94.06 98 THR A N 1
ATOM 738 C CA . THR A 1 98 ? 18.285 9.899 -20.557 1.00 94.06 98 THR A CA 1
ATOM 739 C C . THR A 1 98 ? 17.771 9.590 -21.962 1.00 94.06 98 THR A C 1
ATOM 741 O O . THR A 1 98 ? 17.390 8.461 -22.274 1.00 94.06 98 THR A O 1
ATOM 744 N N . LEU A 1 99 ? 17.825 10.577 -22.861 1.00 92.50 99 LEU A N 1
ATOM 745 C CA . LEU A 1 99 ? 17.521 10.346 -24.277 1.00 92.50 99 LEU A CA 1
ATOM 746 C C . LEU A 1 99 ? 18.443 9.278 -24.895 1.00 92.50 99 LEU A C 1
ATOM 748 O O . LEU A 1 99 ? 18.010 8.517 -25.756 1.00 92.50 99 LEU A O 1
ATOM 752 N N . ALA A 1 100 ? 19.701 9.201 -24.449 1.00 93.44 100 ALA A N 1
ATOM 753 C CA . ALA A 1 100 ? 20.633 8.174 -24.904 1.00 93.44 100 ALA A CA 1
ATOM 754 C C . ALA A 1 100 ? 20.157 6.77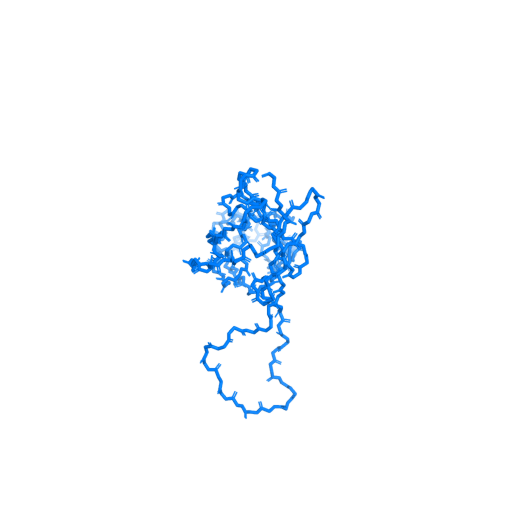2 -24.495 1.00 93.44 100 ALA A C 1
ATOM 756 O O . ALA A 1 100 ? 20.101 5.888 -25.345 1.00 93.44 100 ALA A O 1
ATOM 757 N N . ASP A 1 101 ? 19.735 6.592 -23.240 1.00 92.31 101 ASP A N 1
ATOM 758 C CA . ASP A 1 101 ? 19.171 5.326 -22.753 1.00 92.31 101 ASP A CA 1
ATOM 759 C C . ASP A 1 101 ? 17.893 4.946 -23.512 1.00 92.31 101 ASP A C 1
ATOM 761 O O . ASP A 1 101 ? 17.702 3.787 -23.877 1.00 92.31 101 ASP A O 1
ATOM 765 N N . ALA A 1 102 ? 17.040 5.933 -23.802 1.00 92.19 102 ALA A N 1
ATOM 766 C CA . ALA A 1 102 ? 15.801 5.734 -24.544 1.00 92.19 102 ALA A CA 1
ATOM 767 C C . ALA A 1 102 ? 16.029 5.263 -25.992 1.00 92.19 102 ALA A C 1
ATOM 769 O O . ALA A 1 102 ? 15.213 4.507 -26.517 1.00 92.19 102 ALA A O 1
ATOM 770 N N . LEU A 1 103 ? 17.105 5.713 -26.651 1.00 92.69 103 LEU A N 1
ATOM 771 C CA . LEU A 1 103 ? 17.393 5.410 -28.060 1.00 92.69 103 LEU A CA 1
ATOM 772 C C . LEU A 1 103 ? 18.321 4.205 -28.253 1.00 92.69 103 LEU A C 1
ATOM 774 O O . LEU A 1 103 ? 18.144 3.449 -29.206 1.00 92.69 103 LEU A O 1
ATOM 778 N N . CYS A 1 104 ? 19.317 4.045 -27.382 1.00 90.94 104 CYS A N 1
ATOM 779 C CA . CYS A 1 104 ? 20.355 3.018 -27.502 1.00 90.94 104 CYS A CA 1
ATOM 780 C C . CYS A 1 104 ? 20.050 1.759 -26.681 1.00 90.94 104 CYS A C 1
ATOM 782 O O . CYS A 1 104 ? 20.699 0.732 -26.880 1.00 90.94 104 CYS A O 1
ATOM 784 N N . GLY A 1 105 ? 19.071 1.838 -25.780 1.00 89.25 105 GLY A N 1
ATOM 785 C CA . GLY A 1 105 ? 18.765 0.797 -24.815 1.00 89.25 105 GLY A CA 1
ATOM 786 C C . GLY A 1 105 ? 19.698 0.822 -23.605 1.00 89.25 105 GLY A C 1
ATOM 787 O O . GLY A 1 105 ? 20.868 1.198 -23.684 1.00 89.25 105 GLY A O 1
ATOM 788 N N . SER A 1 106 ? 19.166 0.420 -22.455 1.00 92.25 106 SER A N 1
ATOM 789 C CA . SER A 1 106 ? 19.889 0.371 -21.182 1.00 92.25 106 SER A CA 1
ATOM 790 C C . SER A 1 106 ? 19.263 -0.660 -20.236 1.00 92.25 106 SER A C 1
ATOM 792 O O . SER A 1 106 ? 18.280 -1.327 -20.570 1.00 92.25 106 SER A O 1
ATOM 794 N N . ILE A 1 107 ? 19.851 -0.831 -19.052 1.00 93.75 107 ILE A N 1
ATOM 795 C CA . ILE A 1 107 ? 19.272 -1.639 -17.975 1.00 93.75 107 ILE A CA 1
ATOM 796 C C . ILE A 1 107 ? 18.814 -0.677 -16.885 1.00 93.75 107 ILE A C 1
ATOM 798 O O . ILE A 1 107 ? 19.637 -0.004 -16.268 1.00 93.75 107 ILE A O 1
ATOM 802 N N . LEU A 1 108 ? 17.508 -0.635 -16.635 1.00 93.62 108 LEU A N 1
ATOM 803 C CA . LEU A 1 108 ? 16.914 0.197 -15.599 1.00 93.62 108 LEU A CA 1
ATOM 804 C C . LEU A 1 108 ? 16.841 -0.580 -14.273 1.00 93.62 108 LEU A C 1
ATOM 806 O O . LEU A 1 108 ? 16.131 -1.590 -14.213 1.00 93.62 108 LEU A O 1
ATOM 810 N N . PRO A 1 109 ? 17.527 -0.135 -13.204 1.00 93.69 109 PRO A N 1
ATOM 811 C CA . PRO A 1 109 ? 17.315 -0.670 -11.865 1.00 93.69 109 PRO A CA 1
ATOM 812 C C . PRO A 1 109 ? 16.008 -0.130 -11.270 1.00 93.69 109 PRO A C 1
ATOM 814 O O . PRO A 1 109 ? 15.803 1.079 -11.202 1.00 93.69 109 PRO A O 1
ATOM 817 N N . VAL A 1 110 ? 15.135 -1.024 -10.807 1.00 92.75 110 VAL A N 1
ATOM 818 C CA . VAL A 1 110 ? 13.859 -0.675 -10.165 1.00 92.75 110 VAL A CA 1
ATOM 819 C C . VAL A 1 110 ? 13.791 -1.300 -8.773 1.00 92.75 110 VAL A C 1
ATOM 821 O O . VAL A 1 110 ? 13.896 -2.516 -8.634 1.00 92.75 110 VAL A O 1
ATOM 824 N N . HIS A 1 111 ? 13.627 -0.476 -7.737 1.00 91.50 111 HIS A N 1
ATOM 825 C CA . HIS A 1 111 ? 13.561 -0.927 -6.341 1.00 91.50 111 HIS A CA 1
ATOM 826 C C . HIS A 1 111 ? 12.129 -1.277 -5.945 1.00 91.50 111 HIS A C 1
ATOM 828 O O . HIS A 1 111 ? 11.303 -0.381 -5.806 1.00 91.50 111 HIS A O 1
ATOM 834 N N . THR A 1 112 ? 11.821 -2.555 -5.763 1.00 89.88 112 THR A N 1
ATOM 835 C CA . THR A 1 112 ? 10.468 -3.047 -5.464 1.00 89.88 112 THR A CA 1
ATOM 836 C C . THR A 1 112 ? 10.060 -2.795 -4.010 1.00 89.88 112 THR A C 1
ATOM 838 O O . THR A 1 112 ? 10.894 -2.575 -3.131 1.00 89.88 112 THR A O 1
ATOM 841 N N . LEU A 1 113 ? 8.754 -2.877 -3.724 1.00 87.50 113 LEU A N 1
ATOM 842 C CA . LEU A 1 113 ? 8.205 -2.642 -2.379 1.00 87.50 113 LEU A CA 1
ATOM 843 C C . LEU A 1 113 ? 8.679 -3.656 -1.322 1.00 87.50 113 LEU A C 1
ATOM 845 O O . LEU A 1 113 ? 8.633 -3.365 -0.126 1.00 87.50 113 LEU A O 1
ATOM 849 N N . ASP A 1 114 ? 9.139 -4.836 -1.740 1.00 85.06 114 ASP A N 1
ATOM 850 C CA . ASP A 1 114 ? 9.722 -5.867 -0.875 1.00 85.06 114 ASP A CA 1
ATOM 851 C C . ASP A 1 114 ? 11.232 -5.696 -0.625 1.00 85.06 114 ASP A C 1
ATOM 853 O O . ASP A 1 114 ? 11.809 -6.463 0.144 1.00 85.06 114 ASP A O 1
ATOM 857 N N . GLY A 1 115 ? 11.856 -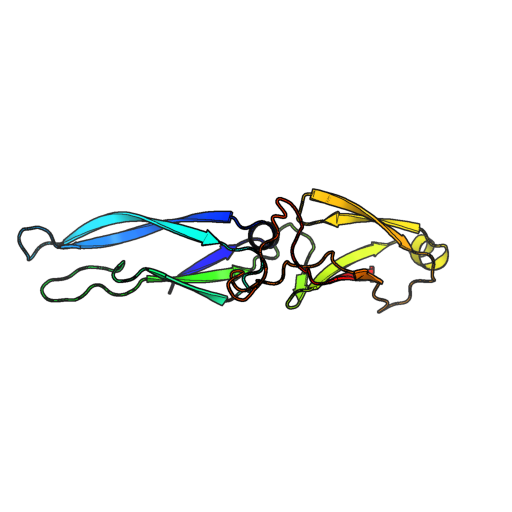4.670 -1.213 1.00 86.12 115 GLY A N 1
ATOM 858 C CA . GLY A 1 115 ? 13.269 -4.342 -1.030 1.00 86.12 115 GLY A CA 1
ATOM 859 C C . GLY A 1 115 ? 14.222 -5.016 -2.022 1.00 86.12 115 GLY A C 1
ATOM 860 O O . GLY A 1 115 ? 15.436 -4.856 -1.884 1.00 86.12 115 GLY A O 1
ATOM 861 N N . ARG A 1 116 ? 13.718 -5.754 -3.022 1.00 90.62 116 ARG A N 1
ATOM 862 C CA . ARG A 1 116 ? 14.549 -6.258 -4.130 1.00 90.62 116 ARG A CA 1
ATOM 863 C C . ARG A 1 116 ? 14.878 -5.133 -5.123 1.00 90.62 116 ARG A C 1
ATOM 865 O O . ARG A 1 116 ? 14.246 -4.080 -5.155 1.00 90.62 116 ARG A O 1
ATOM 872 N N . THR A 1 117 ? 15.891 -5.368 -5.956 1.00 92.69 117 THR A N 1
ATOM 873 C CA . THR A 1 117 ? 16.184 -4.527 -7.127 1.00 92.69 117 THR A CA 1
ATOM 874 C C . THR A 1 117 ? 16.011 -5.367 -8.383 1.00 92.69 117 THR A C 1
ATOM 876 O O . THR A 1 117 ? 16.715 -6.360 -8.563 1.00 92.69 117 THR A O 1
ATOM 879 N N . LEU A 1 118 ? 15.078 -4.976 -9.245 1.00 92.88 118 LEU A N 1
ATOM 880 C CA . LEU A 1 118 ? 14.850 -5.587 -10.549 1.00 92.88 118 LEU A CA 1
ATOM 881 C C . LEU A 1 118 ? 15.709 -4.894 -11.604 1.00 92.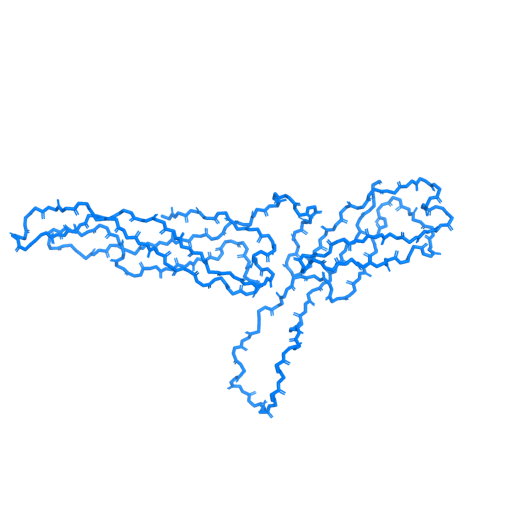88 118 LEU A C 1
ATOM 883 O O . LEU A 1 118 ? 15.753 -3.668 -11.667 1.00 92.88 118 LEU A O 1
ATOM 887 N N . SER A 1 119 ? 16.361 -5.674 -12.461 1.00 94.62 119 SER A N 1
ATOM 888 C CA . SER A 1 119 ? 17.091 -5.166 -13.625 1.00 94.62 119 SER A CA 1
ATOM 889 C C . SER A 1 119 ? 16.216 -5.290 -14.869 1.00 94.62 119 SER A C 1
ATOM 891 O O . SER A 1 119 ? 16.138 -6.354 -15.481 1.00 94.62 119 SER A O 1
ATOM 893 N N . VAL A 1 120 ? 15.532 -4.208 -15.237 1.00 94.19 120 VAL A N 1
ATOM 894 C CA . VAL A 1 120 ? 14.607 -4.190 -16.375 1.00 94.19 120 VAL A CA 1
ATOM 895 C C . VAL A 1 120 ? 15.357 -3.784 -17.641 1.00 94.19 120 VAL A C 1
ATOM 897 O O . VAL A 1 120 ? 15.815 -2.652 -17.770 1.00 94.19 120 VAL A O 1
ATOM 900 N N . GLY A 1 121 ? 15.478 -4.711 -18.593 1.00 93.62 121 GLY A N 1
ATOM 901 C CA . GLY A 1 121 ? 16.101 -4.442 -19.889 1.00 93.62 121 GLY A CA 1
ATOM 902 C C . GLY A 1 121 ? 15.222 -3.570 -20.791 1.00 93.62 121 GLY A C 1
ATOM 903 O O . GLY A 1 121 ? 14.078 -3.928 -21.097 1.00 93.62 121 GLY A O 1
ATOM 904 N N . LEU A 1 122 ? 15.777 -2.447 -21.247 1.00 92.94 122 LEU A N 1
ATOM 905 C CA . LEU A 1 122 ? 15.194 -1.546 -22.237 1.00 92.94 122 LEU A CA 1
ATOM 906 C C . LEU A 1 122 ? 15.825 -1.865 -23.599 1.00 92.94 122 LEU A C 1
ATOM 908 O O . LEU A 1 122 ? 16.833 -1.288 -23.981 1.00 92.94 122 LEU A O 1
ATOM 912 N N . THR A 1 123 ? 15.280 -2.856 -24.303 1.00 89.75 123 THR A N 1
ATOM 913 C CA . THR A 1 123 ? 15.833 -3.348 -25.582 1.00 89.75 123 THR A CA 1
ATOM 914 C C . THR A 1 123 ? 15.291 -2.622 -26.811 1.00 89.75 123 THR A C 1
ATOM 916 O O . THR A 1 123 ? 15.803 -2.809 -27.910 1.00 89.75 123 THR A O 1
ATOM 919 N N . GLU A 1 124 ? 14.230 -1.838 -26.646 1.00 88.50 124 GLU A N 1
ATOM 920 C CA . GLU A 1 124 ? 13.525 -1.149 -27.724 1.00 88.50 124 GLU A CA 1
ATOM 921 C C . GLU A 1 124 ? 13.591 0.363 -27.521 1.00 88.50 124 GLU A C 1
ATOM 923 O O . GLU A 1 124 ? 13.760 0.839 -26.398 1.00 88.50 124 GLU A O 1
ATOM 928 N N . VAL A 1 125 ? 13.410 1.112 -28.612 1.00 91.31 125 VAL A N 1
ATOM 929 C CA . VAL A 1 125 ? 13.376 2.576 -28.564 1.00 91.31 125 VAL A CA 1
ATOM 930 C C . VAL A 1 125 ? 12.171 3.046 -27.755 1.00 91.31 125 VAL A C 1
ATOM 932 O O . VAL A 1 125 ? 11.021 2.839 -28.155 1.00 91.31 125 VAL A O 1
ATOM 935 N N . ILE A 1 126 ? 12.439 3.739 -26.652 1.00 92.94 126 ILE A N 1
ATOM 936 C CA . ILE A 1 126 ? 11.418 4.298 -25.769 1.00 92.94 126 ILE A CA 1
ATOM 937 C C . ILE A 1 126 ? 10.913 5.607 -26.360 1.00 92.94 126 ILE A C 1
ATOM 939 O O . ILE A 1 126 ? 11.674 6.526 -26.660 1.00 92.94 126 ILE A O 1
ATOM 943 N N . ARG A 1 127 ? 9.595 5.685 -26.536 1.00 92.19 127 ARG A N 1
ATOM 944 C CA . ARG A 1 127 ? 8.896 6.856 -27.072 1.00 92.19 127 ARG A CA 1
ATOM 945 C C . ARG A 1 127 ? 8.072 7.514 -25.965 1.00 92.19 127 ARG A C 1
ATOM 947 O O . ARG A 1 127 ? 7.672 6.817 -25.033 1.00 92.19 127 ARG A O 1
ATOM 954 N N . PRO A 1 128 ? 7.742 8.811 -26.073 1.00 90.62 128 PRO A N 1
ATOM 955 C CA . PRO A 1 128 ? 6.803 9.439 -25.150 1.00 90.62 128 PRO A CA 1
ATOM 956 C C . PRO A 1 128 ? 5.490 8.646 -25.064 1.00 90.62 128 PRO A C 1
ATOM 958 O O . PRO A 1 128 ? 4.902 8.305 -26.091 1.00 90.62 128 PRO A O 1
ATOM 961 N N . GLY A 1 129 ? 5.056 8.323 -23.843 1.00 89.62 129 GLY A N 1
ATOM 962 C CA . GLY A 1 129 ? 3.868 7.499 -23.585 1.00 89.62 129 GLY A CA 1
ATOM 963 C C . GLY A 1 129 ? 4.085 5.982 -23.681 1.00 89.62 129 GLY A C 1
ATOM 964 O O . GLY A 1 129 ? 3.135 5.224 -23.494 1.00 89.62 129 GLY A O 1
ATOM 965 N N . TYR A 1 130 ? 5.306 5.519 -23.957 1.00 92.50 130 TYR A N 1
ATOM 966 C CA . TYR A 1 130 ? 5.647 4.102 -23.857 1.00 92.50 130 TYR A CA 1
ATOM 967 C C . TYR A 1 130 ? 5.551 3.624 -22.402 1.00 92.50 130 TYR A C 1
ATOM 969 O O . TYR A 1 130 ? 5.976 4.319 -21.479 1.00 92.50 130 TYR A O 1
ATOM 977 N N . VAL A 1 131 ? 5.016 2.417 -22.210 1.00 94.31 131 VAL A N 1
ATOM 978 C CA . VAL A 1 131 ? 4.878 1.778 -20.898 1.00 94.31 131 VAL A CA 1
ATOM 979 C C . VAL A 1 131 ? 5.491 0.389 -20.962 1.00 94.31 131 VAL A C 1
ATOM 981 O O . VAL A 1 131 ? 5.056 -0.452 -21.751 1.00 94.31 131 VAL A O 1
ATOM 984 N N . LYS A 1 132 ? 6.480 0.126 -20.106 1.00 94.56 132 LYS A N 1
ATOM 985 C CA . LYS A 1 132 ? 7.064 -1.209 -19.952 1.00 94.56 132 LYS A CA 1
ATOM 986 C C . LYS A 1 132 ? 6.311 -1.953 -18.855 1.00 94.56 132 LYS A C 1
ATOM 988 O O . LYS A 1 132 ? 6.246 -1.478 -17.728 1.00 94.56 132 LYS A O 1
ATOM 993 N N . VAL A 1 133 ? 5.760 -3.119 -19.176 1.00 95.25 133 VAL A N 1
ATOM 994 C CA . VAL A 1 133 ? 5.075 -3.974 -18.196 1.00 95.25 133 VAL A CA 1
ATOM 995 C C . VAL A 1 133 ? 6.026 -5.069 -17.720 1.00 95.25 133 VAL A C 1
ATOM 997 O O . VAL A 1 133 ? 6.647 -5.753 -18.537 1.00 95.25 133 VAL A O 1
ATOM 1000 N N . VAL A 1 134 ? 6.139 -5.221 -16.403 1.00 94.44 134 VAL A N 1
ATOM 1001 C CA . VAL A 1 134 ? 6.836 -6.318 -15.732 1.00 94.44 134 VAL A CA 1
ATOM 1002 C C . VAL A 1 134 ? 5.773 -7.154 -15.012 1.00 94.44 134 VAL A C 1
ATOM 1004 O O . VAL A 1 134 ? 5.216 -6.695 -14.009 1.00 94.44 134 VAL A O 1
ATOM 1007 N N . PRO A 1 135 ? 5.429 -8.337 -15.549 1.00 93.69 135 PRO A N 1
ATOM 1008 C CA . PRO A 1 135 ? 4.318 -9.121 -15.032 1.00 93.69 135 PRO A CA 1
ATOM 1009 C C . PRO A 1 135 ? 4.607 -9.657 -13.628 1.00 93.69 135 PRO A C 1
ATOM 1011 O O . PRO A 1 135 ? 5.722 -10.102 -13.355 1.00 93.69 135 PRO A O 1
ATOM 1014 N N . GLY A 1 136 ? 3.597 -9.641 -12.757 1.00 91.44 136 GLY A N 1
ATOM 1015 C CA . GLY A 1 136 ? 3.682 -10.217 -11.408 1.00 91.44 136 GLY A CA 1
ATOM 1016 C C . GLY A 1 136 ? 4.488 -9.408 -10.380 1.00 91.44 136 GLY A C 1
ATOM 1017 O O . GLY A 1 136 ? 4.764 -9.912 -9.294 1.00 91.44 136 GLY A O 1
ATOM 1018 N N . GLU A 1 137 ? 4.858 -8.162 -10.679 1.00 92.62 137 GLU A N 1
ATOM 1019 C CA . GLU A 1 137 ? 5.600 -7.277 -9.758 1.00 92.62 137 GLU A CA 1
ATOM 1020 C C . GLU A 1 137 ? 4.732 -6.115 -9.212 1.00 92.62 137 GLU A C 1
ATOM 1022 O O . GLU A 1 137 ? 5.241 -5.095 -8.750 1.00 92.62 137 GLU A O 1
ATOM 1027 N N . GLY A 1 138 ? 3.403 -6.252 -9.276 1.00 92.19 138 GLY A N 1
ATOM 1028 C CA . GLY A 1 138 ? 2.415 -5.322 -8.715 1.00 92.19 138 GLY A CA 1
ATOM 1029 C C . GLY A 1 138 ? 2.006 -5.637 -7.267 1.00 92.19 138 GLY A C 1
ATOM 1030 O O . GLY A 1 138 ? 2.728 -6.276 -6.507 1.00 92.19 138 GLY A O 1
ATOM 1031 N N . MET A 1 139 ? 0.815 -5.191 -6.859 1.00 92.88 139 MET A N 1
ATOM 1032 C CA . MET A 1 139 ? 0.259 -5.458 -5.526 1.00 92.88 139 MET A CA 1
ATOM 1033 C C . MET A 1 139 ? -0.297 -6.887 -5.416 1.00 92.88 139 MET A C 1
ATOM 1035 O O . MET A 1 139 ? -0.877 -7.392 -6.380 1.00 92.88 139 MET A O 1
ATOM 1039 N N . PRO A 1 140 ? -0.229 -7.521 -4.231 1.00 92.06 140 PRO A N 1
ATOM 1040 C CA . PRO A 1 140 ? -0.876 -8.804 -3.989 1.00 92.06 140 PRO A CA 1
ATOM 1041 C C . PRO A 1 140 ? -2.385 -8.719 -4.209 1.00 92.06 140 PRO A C 1
ATOM 1043 O O . PRO A 1 140 ? -3.043 -7.760 -3.791 1.00 92.06 140 PRO A O 1
ATOM 1046 N N . VAL A 1 141 ? -2.948 -9.742 -4.843 1.00 88.19 141 VAL A N 1
ATOM 1047 C CA . VAL A 1 141 ? -4.395 -9.906 -4.961 1.00 88.19 141 VAL A CA 1
ATOM 1048 C C . VAL A 1 141 ? -4.891 -10.647 -3.716 1.00 88.19 141 VAL A C 1
ATOM 1050 O O . VAL A 1 141 ? -4.431 -11.764 -3.457 1.00 88.19 141 VAL A O 1
ATOM 1053 N N . PRO A 1 142 ? -5.825 -10.070 -2.934 1.00 79.69 142 PRO A N 1
ATOM 1054 C CA . PRO A 1 142 ? -6.408 -10.758 -1.789 1.00 79.69 142 PRO A CA 1
ATOM 1055 C C . PRO A 1 142 ? -7.064 -12.066 -2.238 1.00 79.69 142 PRO A C 1
ATOM 1057 O O . PRO A 1 142 ? -8.035 -12.053 -2.996 1.00 79.69 142 PRO A O 1
ATOM 1060 N N . GLN A 1 143 ? -6.539 -13.202 -1.782 1.00 71.38 143 GLN A N 1
ATOM 1061 C CA . GLN A 1 143 ? -7.185 -14.488 -2.011 1.00 71.38 143 GLN A CA 1
ATOM 1062 C C . GLN A 1 143 ? -8.206 -14.767 -0.905 1.00 71.38 143 GLN A C 1
ATOM 1064 O O . GLN A 1 143 ? -7.926 -14.506 0.270 1.00 71.38 143 GLN A O 1
ATOM 1069 N N . PRO A 1 144 ? -9.385 -15.321 -1.240 1.00 61.50 144 PRO A N 1
ATOM 1070 C CA . PRO A 1 144 ? -10.265 -15.868 -0.222 1.00 61.50 144 PRO A CA 1
ATOM 1071 C C . PRO A 1 144 ? -9.539 -17.006 0.516 1.00 61.50 144 PRO A C 1
ATOM 1073 O O . PRO A 1 144 ? -8.739 -17.719 -0.098 1.00 61.50 144 PRO A O 1
ATOM 1076 N N . PRO A 1 145 ? -9.799 -17.203 1.822 1.00 56.94 145 PRO A N 1
ATOM 1077 C CA . PRO A 1 145 ? -9.174 -18.281 2.577 1.00 56.94 145 PRO A CA 1
ATOM 1078 C C . PRO A 1 145 ? -9.455 -19.614 1.878 1.00 56.94 145 PRO A C 1
ATOM 1080 O O . PRO A 1 145 ? -10.602 -19.911 1.536 1.00 56.94 145 PRO A O 1
ATOM 1083 N N . ALA A 1 146 ? -8.397 -20.388 1.623 1.00 54.00 146 ALA A N 1
ATOM 1084 C CA . ALA A 1 146 ? -8.428 -21.642 0.876 1.00 54.00 146 ALA A CA 1
ATOM 1085 C C . ALA A 1 146 ? -9.324 -22.689 1.570 1.00 54.00 146 ALA A C 1
ATOM 1087 O O . ALA A 1 146 ? -8.867 -23.512 2.358 1.00 54.00 146 ALA A O 1
ATOM 1088 N N . GLY A 1 147 ? -10.627 -22.624 1.288 1.00 53.06 147 GLY A N 1
ATOM 1089 C CA . GLY A 1 147 ? -11.687 -23.425 1.904 1.00 53.06 147 GLY A CA 1
ATOM 1090 C C . GLY A 1 147 ? -12.663 -24.039 0.900 1.00 53.06 147 GLY A C 1
ATOM 1091 O O . GLY A 1 147 ? -13.760 -24.433 1.278 1.00 53.06 147 GLY A O 1
ATOM 1092 N N . SER A 1 148 ? -12.278 -24.155 -0.374 1.00 52.53 148 SER A N 1
ATOM 1093 C CA . SER A 1 148 ? -12.918 -25.082 -1.316 1.00 52.53 148 SER A CA 1
ATOM 1094 C C . SER A 1 148 ? -11.850 -25.822 -2.128 1.00 52.53 148 SER A C 1
ATOM 1096 O O . SER A 1 148 ? -11.433 -25.406 -3.198 1.00 52.53 148 SER A O 1
ATOM 1098 N N . GLY A 1 149 ? -11.366 -26.929 -1.561 1.00 47.41 149 GLY A N 1
ATOM 1099 C CA . GLY A 1 149 ? -10.694 -28.001 -2.296 1.00 47.41 149 GLY A CA 1
ATOM 1100 C C . GLY A 1 149 ? -9.308 -27.696 -2.872 1.00 47.41 149 GLY A C 1
ATOM 1101 O O . GLY A 1 149 ? -9.178 -27.454 -4.067 1.00 47.41 149 GLY A O 1
ATOM 1102 N N . LYS A 1 150 ? -8.267 -27.865 -2.050 1.00 41.56 150 LYS A N 1
ATOM 1103 C CA . LYS A 1 150 ? -7.151 -28.818 -2.257 1.00 41.56 150 LYS A CA 1
ATOM 1104 C C . LYS A 1 150 ? -6.026 -28.497 -1.275 1.00 41.56 150 LYS A C 1
ATOM 1106 O O . LYS A 1 150 ? -5.437 -27.424 -1.289 1.00 41.56 150 LYS A O 1
ATOM 1111 N N . SER A 1 151 ? -5.756 -29.467 -0.414 1.00 40.28 151 SER A N 1
ATOM 1112 C CA . SER A 1 151 ? -4.619 -29.536 0.489 1.00 40.28 151 SER A CA 1
ATOM 1113 C C . SER A 1 151 ? -3.321 -29.631 -0.314 1.00 40.28 151 SER A C 1
ATOM 1115 O O . SER A 1 151 ? -3.076 -30.609 -1.016 1.00 40.28 151 SER A O 1
ATOM 1117 N N . GLY A 1 152 ? -2.487 -28.607 -0.186 1.00 36.28 152 GLY A N 1
ATOM 1118 C CA . GLY A 1 152 ? -1.119 -28.576 -0.677 1.00 36.28 152 GLY A CA 1
ATOM 1119 C C . GLY A 1 152 ? -0.399 -27.444 0.035 1.00 36.28 152 GLY A C 1
ATOM 1120 O O . GLY A 1 152 ? -0.657 -26.277 -0.233 1.00 36.28 152 GLY A O 1
ATOM 1121 N N . ALA A 1 153 ? 0.441 -27.792 1.004 1.00 38.62 153 ALA A N 1
ATOM 1122 C CA . ALA A 1 153 ? 1.296 -26.844 1.692 1.00 38.62 153 ALA A CA 1
ATOM 1123 C C . ALA A 1 153 ? 2.222 -26.144 0.683 1.00 38.62 153 ALA A C 1
ATOM 1125 O O . ALA A 1 153 ? 2.968 -26.808 -0.032 1.00 38.62 153 ALA A O 1
ATOM 1126 N N . ALA A 1 154 ? 2.206 -24.814 0.673 1.00 33.66 154 ALA A N 1
ATOM 1127 C CA . ALA A 1 154 ? 3.283 -23.998 0.130 1.00 33.66 154 ALA A CA 1
ATOM 1128 C C . ALA A 1 154 ? 3.502 -22.816 1.077 1.00 33.66 154 ALA A C 1
ATOM 1130 O O . ALA A 1 154 ? 2.891 -21.756 0.969 1.00 33.66 154 ALA A O 1
ATOM 1131 N N . VAL A 1 155 ? 4.371 -23.042 2.058 1.00 42.28 155 VAL A N 1
ATOM 1132 C CA . VAL A 1 155 ? 5.056 -21.972 2.778 1.00 42.28 155 VAL A CA 1
ATOM 1133 C C . VAL A 1 155 ? 5.935 -21.258 1.744 1.00 42.28 155 VAL A C 1
ATOM 1135 O O . VAL A 1 155 ? 6.833 -21.879 1.185 1.00 42.28 155 VAL A O 1
ATOM 1138 N N . GLY A 1 156 ? 5.656 -19.981 1.459 1.00 38.34 156 GLY A N 1
ATOM 1139 C CA . GLY A 1 156 ? 6.590 -19.092 0.752 1.00 38.34 156 GLY A CA 1
ATOM 1140 C C . GLY A 1 156 ? 6.339 -18.780 -0.731 1.00 38.34 156 GLY A C 1
ATOM 1141 O O . GLY A 1 156 ? 7.247 -18.255 -1.366 1.00 38.34 156 GLY A O 1
ATOM 1142 N N . ALA A 1 157 ? 5.158 -19.045 -1.299 1.00 41.25 157 ALA A N 1
ATOM 1143 C CA . ALA A 1 157 ? 4.815 -18.534 -2.633 1.00 41.25 157 ALA A CA 1
ATOM 1144 C C . ALA A 1 157 ? 3.995 -17.244 -2.500 1.00 41.25 157 ALA A C 1
ATOM 1146 O O . ALA A 1 157 ? 2.898 -17.267 -1.939 1.00 41.25 157 ALA A O 1
ATOM 1147 N N . ALA A 1 158 ? 4.524 -16.120 -2.996 1.00 55.03 158 ALA A N 1
ATOM 1148 C CA . ALA A 1 158 ? 3.729 -14.914 -3.199 1.00 55.03 158 ALA A CA 1
ATOM 1149 C C . ALA A 1 158 ? 2.485 -15.301 -4.017 1.00 55.03 158 ALA A C 1
ATOM 1151 O O . ALA A 1 158 ? 2.606 -15.928 -5.070 1.00 55.03 158 ALA A O 1
ATOM 1152 N N . GLY A 1 159 ? 1.292 -15.013 -3.489 1.00 66.31 159 GLY A N 1
ATOM 1153 C CA . GLY A 1 159 ? 0.045 -15.208 -4.228 1.00 66.31 159 GLY A CA 1
ATOM 1154 C C . GLY A 1 159 ? 0.048 -14.410 -5.541 1.00 66.31 159 GLY A C 1
ATOM 1155 O O . GLY A 1 159 ? 0.974 -13.637 -5.782 1.00 66.31 159 GLY A O 1
ATOM 1156 N N . PRO A 1 160 ? -0.977 -14.560 -6.396 1.00 82.81 160 PRO A N 1
ATOM 1157 C CA . PRO A 1 160 ? -1.070 -13.782 -7.621 1.00 82.81 160 PRO A CA 1
ATOM 1158 C C . PRO A 1 160 ? -0.969 -12.292 -7.285 1.00 82.81 160 PRO A C 1
ATOM 1160 O O . PRO A 1 160 ? -1.731 -11.765 -6.472 1.00 82.81 160 PRO A O 1
ATOM 1163 N N . THR A 1 161 ? 0.012 -11.641 -7.884 1.00 88.94 161 THR A N 1
ATOM 1164 C CA . THR A 1 161 ? 0.256 -10.203 -7.835 1.00 88.94 161 THR A CA 1
ATOM 1165 C C . THR A 1 161 ? -0.208 -9.588 -9.151 1.00 88.94 161 THR A C 1
ATOM 1167 O O . THR A 1 161 ? -0.284 -10.275 -10.172 1.00 88.94 161 THR A O 1
ATOM 1170 N N . GLY A 1 162 ? -0.566 -8.304 -9.131 1.00 91.38 162 GLY A N 1
ATOM 1171 C CA . GLY A 1 162 ? -0.753 -7.543 -10.366 1.00 91.38 162 GLY A CA 1
ATOM 1172 C C . GLY A 1 162 ? 0.576 -7.264 -11.066 1.00 91.38 162 GLY A C 1
ATOM 1173 O O . GLY A 1 162 ? 1.615 -7.832 -10.719 1.00 91.38 162 GLY A O 1
ATOM 1174 N N . ASP A 1 163 ? 0.560 -6.336 -12.014 1.00 94.62 163 ASP A N 1
ATOM 1175 C CA . ASP A 1 163 ? 1.738 -6.010 -12.814 1.00 94.62 163 ASP A CA 1
ATOM 1176 C C . ASP A 1 163 ? 2.396 -4.701 -12.370 1.00 94.62 163 ASP A C 1
ATOM 1178 O O . ASP A 1 163 ? 1.749 -3.782 -11.859 1.00 94.62 163 ASP A O 1
ATOM 1182 N N . LEU A 1 164 ? 3.700 -4.587 -12.617 1.00 94.69 164 LEU A N 1
ATOM 1183 C CA . LEU A 1 164 ? 4.415 -3.321 -12.525 1.00 94.69 164 LEU A CA 1
ATOM 1184 C C . LEU A 1 164 ? 4.445 -2.653 -13.903 1.00 94.69 164 LEU A C 1
ATOM 1186 O O . LEU A 1 164 ? 4.961 -3.205 -14.874 1.00 94.69 164 LEU A O 1
ATOM 1190 N N . ARG A 1 165 ? 3.916 -1.437 -13.986 1.00 95.62 165 ARG A N 1
ATOM 1191 C CA . ARG A 1 165 ? 3.881 -0.595 -15.181 1.00 95.62 165 ARG A CA 1
ATOM 1192 C C . ARG A 1 165 ? 4.894 0.530 -15.009 1.00 95.62 165 ARG A C 1
ATOM 1194 O O . ARG A 1 165 ? 4.742 1.379 -14.138 1.00 95.62 165 ARG A O 1
ATOM 1201 N N . ILE A 1 166 ? 5.933 0.534 -15.827 1.00 94.69 166 ILE A N 1
ATOM 1202 C CA . ILE 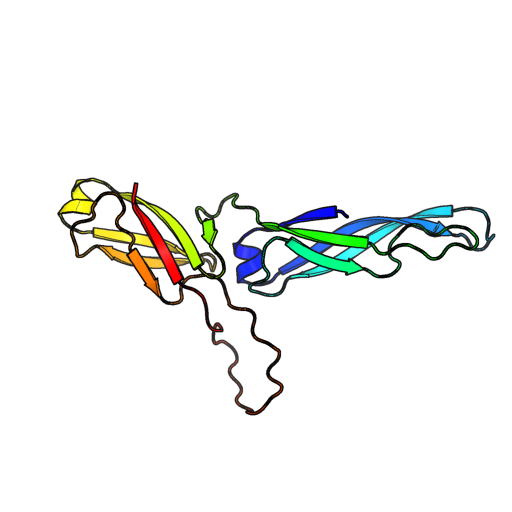A 1 166 ? 6.973 1.559 -15.802 1.00 94.69 166 ILE A CA 1
ATOM 1203 C C . ILE A 1 166 ? 6.654 2.580 -16.891 1.00 94.69 166 ILE A C 1
ATOM 1205 O O . ILE A 1 166 ? 6.663 2.254 -18.080 1.00 94.69 166 ILE A O 1
ATOM 1209 N N . GLU A 1 167 ? 6.346 3.796 -16.459 1.00 94.25 167 GLU A N 1
ATOM 1210 C CA . GLU A 1 167 ? 6.218 4.993 -17.286 1.00 94.25 167 GLU A CA 1
ATOM 1211 C C . GLU A 1 167 ? 7.574 5.706 -17.324 1.00 94.25 167 GLU A C 1
ATOM 1213 O O . GLU A 1 167 ? 8.323 5.659 -16.348 1.00 94.25 167 GLU A O 1
ATOM 1218 N N . PHE A 1 168 ? 7.893 6.368 -18.434 1.00 91.69 168 PHE A N 1
ATOM 1219 C CA . PHE A 1 168 ? 9.180 7.041 -18.621 1.00 91.69 168 PHE A CA 1
ATOM 1220 C C . PHE A 1 168 ? 8.988 8.554 -18.756 1.00 91.69 168 PHE A C 1
ATOM 1222 O O . PHE A 1 168 ? 8.109 8.994 -19.502 1.00 91.69 168 PHE A O 1
ATOM 1229 N N . GLU A 1 169 ? 9.815 9.317 -18.038 1.00 86.12 169 GLU A N 1
ATOM 1230 C CA . GLU A 1 169 ? 9.941 10.784 -18.107 1.00 86.12 169 GLU A CA 1
ATOM 1231 C C . GLU A 1 169 ? 11.352 11.187 -18.557 1.00 86.12 169 GLU A C 1
ATOM 1233 O O . GLU A 1 169 ? 12.333 10.579 -18.059 1.00 86.12 169 GLU A O 1
#

Sequence (169 aa):
MRDISVTLGQLYRGDSLTVPHLRKKLNADGVTTTTLAEELRLQIQPGWASGYKVVFAKAGDEGPATVPADVVLTLKESSAGDGYRRAGHDLVYTARITLADALCGSILPVHTLDGRTLSVGLTEVIRPGYVKVVPGEGMPVPQPPAGSGKSGAAVGAAGPTGDLRIEFE

Radius of gyration: 22.61 Å; chains: 1; bounding box: 49×40×69 Å

Secondary structure (DSSP, 8-state):
-EEEEEEHHHHHH-EEEEEEEEEEEE-TTSS-EEEEEEEEEEEEPTTPPTT-EEEETT-S--BTTBPPPPEEEEEEEE-TTT-EEEETTEEEEEE---HHHHHH-EEEEEE-TTS-EEEEEE-S---TT-EEEETT-SPBP-PPPS-SS-----TT----B--EEEEE-

Organism: Diacronema lutheri (NCBI:txid2081491)